Protein AF-A0A8J3ZZS7-F1 (afdb_monomer_lite)

Foldseek 3Di:
DDDDDDPDDPDPVVCVVCVPPPPLADQDPDDPVNVVVLVVQLQVQLVVQLVVCVVPPCSNVSSNVRSVVSNVVVSVVRVVVLQQDKDKDFDPDDLVVLVVLQVQCVVVVFDWDWDDDPTTMIIGGNNCLVVSCVSCVVVVHHRDDD

Radius of gyration: 22.96 Å; chains: 1; bounding box: 46×58×61 Å

Organism: NCBI:txid65505

Secondary structure (DSSP, 8-state):
-----------HHHHHHH-S--TT-SS----HHHHHHHHHHHHHHHHHHHHHHTTSS-HHHHHHHHHHHHHHHHHHHHHHHHHHSEEEEE-S--HHHHHHHHHHHHHTT--EEEE-SSS-EEEEEGGGHHHHHHHHHHTTPPPPP-

pLDDT: mean 80.24, std 15.26, range [39.16, 95.75]

Structure (mmCIF, N/CA/C/O backbone):
data_AF-A0A8J3ZZS7-F1
#
_entry.id   AF-A0A8J3ZZS7-F1
#
loop_
_atom_site.group_PDB
_atom_site.id
_atom_site.type_symbol
_atom_site.label_atom_id
_atom_site.label_alt_id
_atom_site.label_comp_id
_atom_site.label_asym_id
_atom_site.label_entity_id
_atom_site.label_seq_id
_atom_site.pdbx_PDB_ins_code
_atom_site.Cartn_x
_atom_site.Cartn_y
_atom_site.Cartn_z
_atom_site.occupancy
_atom_site.B_iso_or_equiv
_atom_site.auth_seq_id
_atom_site.auth_comp_id
_atom_site.auth_asym_id
_atom_site.auth_atom_id
_atom_site.pdbx_PDB_model_num
ATOM 1 N N . MET A 1 1 ? -8.304 44.783 17.727 1.00 39.16 1 MET A N 1
ATOM 2 C CA . MET A 1 1 ? -7.898 44.820 16.300 1.00 39.16 1 MET A CA 1
ATOM 3 C C . MET A 1 1 ? -8.225 43.483 15.628 1.00 39.16 1 MET A C 1
ATOM 5 O O . MET A 1 1 ? -7.617 42.479 15.972 1.00 39.16 1 MET A O 1
ATOM 9 N N . ARG A 1 2 ? -9.213 43.433 14.719 1.00 43.84 2 ARG A N 1
ATOM 10 C CA . ARG A 1 2 ? -9.601 42.211 13.981 1.00 43.84 2 ARG A CA 1
ATOM 11 C C . ARG A 1 2 ? -8.694 42.029 12.755 1.00 43.84 2 ARG A C 1
ATOM 13 O O . ARG A 1 2 ? -8.816 42.784 11.796 1.00 43.84 2 ARG A O 1
ATOM 20 N N . ARG A 1 3 ? -7.809 41.026 12.767 1.00 46.66 3 ARG A N 1
ATOM 21 C CA . ARG A 1 3 ? -7.044 40.610 11.579 1.00 46.66 3 ARG A CA 1
ATOM 22 C C . ARG A 1 3 ? -7.992 39.918 10.595 1.00 46.66 3 ARG A C 1
ATOM 24 O O . ARG A 1 3 ? -8.434 38.800 10.841 1.00 46.66 3 ARG A O 1
ATOM 31 N N . ARG A 1 4 ? -8.328 40.592 9.492 1.00 50.59 4 ARG A N 1
ATOM 32 C CA . ARG A 1 4 ? -8.978 39.969 8.330 1.00 50.59 4 ARG A CA 1
ATOM 33 C C . ARG A 1 4 ? -7.920 39.145 7.599 1.00 50.59 4 ARG A C 1
ATOM 35 O O . ARG A 1 4 ? -7.075 39.702 6.908 1.00 50.59 4 ARG A O 1
ATOM 42 N N . HIS A 1 5 ? -7.931 37.830 7.784 1.00 41.78 5 HIS A N 1
ATOM 43 C CA . HIS A 1 5 ? -7.175 36.940 6.912 1.00 41.78 5 HIS A CA 1
ATOM 44 C C . HIS A 1 5 ? -7.882 36.871 5.560 1.00 41.78 5 HIS A C 1
ATOM 46 O O . HIS A 1 5 ? -9.065 36.543 5.490 1.00 41.78 5 HIS A O 1
ATOM 52 N N . ALA A 1 6 ? -7.160 37.222 4.496 1.00 50.72 6 ALA A N 1
ATOM 53 C CA . ALA A 1 6 ? -7.596 36.974 3.134 1.00 50.72 6 ALA A CA 1
ATOM 54 C C . ALA A 1 6 ? -7.702 35.454 2.950 1.00 50.72 6 ALA A C 1
ATOM 56 O O . ALA A 1 6 ? -6.698 34.741 2.929 1.00 50.72 6 ALA A O 1
ATOM 57 N N . GLU A 1 7 ? -8.932 34.955 2.893 1.00 50.00 7 GLU A N 1
ATOM 58 C CA . GLU A 1 7 ? -9.226 33.556 2.625 1.00 50.00 7 GLU A CA 1
ATOM 59 C C . GLU A 1 7 ? -8.819 33.263 1.176 1.00 50.00 7 GLU A C 1
ATOM 61 O O . GLU A 1 7 ? -9.520 33.608 0.224 1.00 50.00 7 GLU A O 1
ATOM 66 N N . TYR A 1 8 ? -7.636 32.673 0.992 1.00 49.84 8 TYR A N 1
ATOM 67 C CA . TYR A 1 8 ? -7.166 32.252 -0.321 1.00 49.84 8 TYR A CA 1
ATOM 68 C C . TYR A 1 8 ? -8.081 31.137 -0.842 1.00 49.84 8 TYR A C 1
ATOM 70 O O . TYR A 1 8 ? -7.956 29.972 -0.457 1.00 49.84 8 TYR A O 1
ATOM 78 N N . ARG A 1 9 ? -9.021 31.493 -1.721 1.00 51.84 9 ARG A N 1
ATOM 79 C CA . ARG A 1 9 ? -9.851 30.540 -2.461 1.00 51.84 9 ARG A CA 1
ATOM 80 C C . ARG A 1 9 ? -9.175 30.230 -3.798 1.00 51.84 9 ARG A C 1
ATOM 82 O O . ARG A 1 9 ? -9.249 31.053 -4.709 1.00 51.84 9 ARG A O 1
ATOM 89 N N . PRO A 1 10 ? -8.516 29.068 -3.957 1.00 49.34 10 PRO A N 1
ATOM 90 C CA . PRO A 1 10 ? -7.932 28.708 -5.240 1.00 49.34 10 PRO A CA 1
ATOM 91 C C . PRO A 1 10 ? -9.033 28.552 -6.292 1.00 49.34 10 PRO A C 1
ATOM 93 O O . PRO A 1 10 ? -10.076 27.942 -6.039 1.00 49.34 10 PRO A O 1
ATOM 96 N N . ALA A 1 11 ? -8.778 29.098 -7.479 1.00 56.84 11 ALA A N 1
ATOM 97 C CA . ALA A 1 11 ? -9.748 29.163 -8.558 1.00 56.84 11 ALA A CA 1
ATOM 98 C C . ALA A 1 11 ? -10.234 27.763 -9.015 1.00 56.84 11 ALA A C 1
ATOM 100 O O . ALA A 1 11 ? -9.454 26.799 -9.025 1.00 56.84 11 ALA A O 1
ATOM 101 N N . PRO A 1 12 ? -11.505 27.625 -9.450 1.00 57.94 12 PRO A N 1
ATOM 102 C CA . PRO A 1 12 ? -12.123 26.331 -9.776 1.00 57.94 12 PRO A CA 1
ATOM 103 C C . PRO A 1 12 ? -11.398 25.540 -10.876 1.00 57.94 12 PRO A C 1
ATOM 105 O O . PRO A 1 12 ? -11.395 24.306 -10.870 1.00 57.94 12 PRO A O 1
ATOM 108 N N . TRP A 1 13 ? -10.750 26.238 -11.811 1.00 52.12 13 TRP A N 1
ATOM 109 C CA . TRP A 1 13 ? -10.049 25.631 -12.943 1.00 52.12 13 TRP A CA 1
ATOM 110 C C . TRP A 1 13 ? -8.766 24.889 -12.529 1.00 52.12 13 TRP A C 1
ATOM 112 O O . TRP A 1 13 ? -8.434 23.863 -13.130 1.00 52.12 13 TRP A O 1
ATOM 122 N N . TYR A 1 14 ? -8.105 25.303 -11.441 1.00 51.69 14 TYR A N 1
ATOM 123 C CA . TYR A 1 14 ? -6.926 24.611 -10.903 1.00 51.69 14 TYR A CA 1
ATOM 124 C C . TYR A 1 14 ? -7.288 23.223 -10.344 1.00 51.69 14 TYR A C 1
ATOM 126 O O . TYR A 1 14 ? -6.570 22.241 -10.553 1.00 51.69 14 TYR A O 1
ATOM 134 N N . ARG A 1 15 ? -8.468 23.097 -9.713 1.00 50.56 15 ARG A N 1
ATOM 135 C CA . ARG A 1 15 ? -8.991 21.807 -9.229 1.00 50.56 15 ARG A CA 1
ATOM 136 C C . ARG A 1 15 ? -9.326 20.838 -10.359 1.00 50.56 15 ARG A C 1
ATOM 138 O O . ARG A 1 15 ? -9.181 19.640 -10.157 1.00 50.56 15 ARG A O 1
ATOM 145 N N . ARG A 1 16 ? -9.759 21.303 -11.535 1.00 52.03 16 ARG A N 1
ATOM 146 C CA . ARG A 1 16 ? -10.109 20.405 -12.653 1.00 52.03 16 ARG A CA 1
ATOM 147 C C . ARG A 1 16 ? -8.883 19.877 -13.402 1.00 52.03 16 ARG A C 1
ATOM 149 O O . ARG A 1 16 ? -8.864 18.692 -13.724 1.00 52.03 16 ARG A O 1
ATOM 156 N N . ARG A 1 17 ? -7.850 20.703 -13.618 1.00 47.94 17 ARG A N 1
ATOM 157 C CA . ARG A 1 17 ? -6.644 20.302 -14.374 1.00 47.94 17 ARG A CA 1
ATOM 158 C C . ARG A 1 17 ? -5.706 19.379 -13.582 1.00 47.94 17 ARG A C 1
ATOM 160 O O . ARG A 1 17 ? -5.115 18.483 -14.168 1.00 47.94 17 ARG A O 1
ATOM 167 N N . PHE A 1 18 ? -5.638 19.532 -12.255 1.00 46.50 18 PHE A N 1
ATOM 168 C CA . PHE A 1 18 ? -4.798 18.704 -11.368 1.00 46.50 18 PHE A CA 1
ATOM 169 C C . PHE A 1 18 ? -5.586 17.730 -10.465 1.00 46.50 18 PHE A C 1
ATOM 171 O O . PHE A 1 18 ? -4.994 16.935 -9.732 1.00 46.50 18 PHE A O 1
ATOM 178 N N . GLY A 1 19 ? -6.924 17.785 -10.473 1.00 43.59 19 GLY A N 1
ATOM 179 C CA . GLY A 1 19 ? -7.783 17.003 -9.569 1.00 43.59 19 GLY A CA 1
ATOM 180 C C . GLY A 1 19 ? -8.099 15.589 -10.033 1.00 43.59 19 GLY A C 1
ATOM 181 O O . GLY A 1 19 ? -8.498 14.764 -9.211 1.00 43.59 19 GLY A O 1
ATOM 182 N N . ARG A 1 20 ? -7.835 15.250 -11.301 1.00 44.62 20 ARG A N 1
ATOM 183 C CA . ARG A 1 20 ? -7.708 13.848 -11.721 1.00 44.62 20 ARG A CA 1
ATOM 184 C C . ARG A 1 20 ? -6.342 13.329 -11.276 1.00 44.62 20 ARG A C 1
ATOM 186 O O . ARG A 1 20 ? -5.496 12.979 -12.087 1.00 44.62 20 ARG A O 1
ATOM 193 N N . ARG A 1 21 ? -6.109 13.313 -9.958 1.00 50.03 21 ARG A N 1
ATOM 194 C CA . ARG A 1 21 ? -4.972 12.597 -9.379 1.00 50.03 21 ARG A CA 1
ATOM 195 C C . ARG A 1 21 ? -5.130 11.147 -9.804 1.00 50.03 21 ARG A C 1
ATOM 197 O O . ARG A 1 21 ? -6.018 10.463 -9.299 1.00 50.03 21 ARG A O 1
ATOM 204 N N . LEU A 1 22 ? -4.283 10.696 -10.724 1.00 50.00 22 LEU A N 1
ATOM 205 C CA . LEU A 1 22 ? -4.033 9.282 -10.947 1.00 50.00 22 LEU A CA 1
ATOM 206 C C . LEU A 1 22 ? -3.663 8.705 -9.574 1.00 50.00 22 LEU A C 1
ATOM 208 O O . LEU A 1 22 ? -2.551 8.895 -9.086 1.00 50.00 22 LEU A O 1
ATOM 212 N N . ARG A 1 23 ? -4.635 8.094 -8.883 1.00 60.81 23 ARG A N 1
ATOM 213 C CA . ARG A 1 23 ? -4.469 7.486 -7.551 1.00 60.81 23 ARG A CA 1
ATOM 214 C C . ARG A 1 23 ? -3.708 6.164 -7.690 1.00 60.81 23 ARG A C 1
ATOM 216 O O . ARG A 1 23 ? -4.181 5.111 -7.272 1.00 60.81 23 ARG A O 1
ATOM 223 N N . LEU A 1 24 ? -2.552 6.212 -8.343 1.00 61.06 24 LEU A N 1
ATOM 224 C CA . LEU A 1 24 ? -1.668 5.067 -8.515 1.00 61.06 24 LEU A CA 1
ATOM 225 C C . LEU A 1 24 ? -1.018 4.712 -7.173 1.00 61.06 24 LEU A C 1
ATOM 227 O O . LEU A 1 24 ? -0.962 3.536 -6.809 1.00 61.06 24 LEU A O 1
ATOM 231 N N . LEU A 1 25 ? -0.644 5.743 -6.409 1.00 60.72 25 LEU A N 1
ATOM 232 C CA . LEU A 1 25 ? -0.040 5.644 -5.085 1.00 60.72 25 LEU A CA 1
ATOM 233 C C . LEU A 1 25 ? -1.098 5.881 -4.000 1.00 60.72 25 LEU A C 1
ATOM 235 O O . LEU A 1 25 ? -1.880 6.835 -4.065 1.00 60.72 25 LEU A O 1
ATOM 239 N N . ARG A 1 26 ? -1.152 4.976 -3.018 1.00 68.06 26 ARG A N 1
ATOM 240 C CA . ARG A 1 26 ? -2.065 5.049 -1.866 1.00 68.06 26 ARG A CA 1
ATOM 241 C C . ARG A 1 26 ? -1.405 5.677 -0.645 1.00 68.06 26 ARG A C 1
ATOM 243 O O . ARG A 1 26 ? -2.114 6.297 0.144 1.00 68.06 26 ARG A O 1
ATOM 250 N N . GLY A 1 27 ? -0.096 5.486 -0.471 1.00 59.09 27 GLY A N 1
ATOM 251 C CA . GLY A 1 27 ? 0.657 6.028 0.661 1.00 59.09 27 GLY A CA 1
ATOM 252 C C . GLY A 1 27 ? 1.231 7.413 0.373 1.00 59.09 27 GLY A C 1
ATOM 253 O O . GLY A 1 27 ? 1.066 8.334 1.170 1.00 59.09 27 GLY A O 1
ATOM 254 N N . ALA A 1 28 ? 1.873 7.577 -0.781 1.00 60.44 28 ALA A N 1
ATOM 255 C CA . ALA A 1 28 ? 2.548 8.817 -1.143 1.00 60.44 28 ALA A CA 1
ATOM 256 C C . ALA A 1 28 ? 1.607 9.851 -1.791 1.00 60.44 28 ALA A C 1
ATOM 258 O O . ALA A 1 28 ? 1.008 9.620 -2.843 1.00 60.44 28 ALA A O 1
ATOM 259 N N . ARG A 1 29 ? 1.534 11.053 -1.203 1.00 66.44 29 ARG A N 1
ATOM 260 C CA . ARG A 1 29 ? 1.065 12.255 -1.909 1.00 66.44 29 ARG A CA 1
ATOM 261 C C . ARG A 1 29 ? 2.271 12.884 -2.600 1.00 66.44 29 ARG A C 1
ATOM 263 O O . ARG A 1 29 ? 2.977 13.671 -1.981 1.00 66.44 29 ARG A O 1
ATOM 270 N N . LEU A 1 30 ? 2.520 12.526 -3.858 1.00 62.50 30 LEU A N 1
ATOM 271 C CA . LEU A 1 30 ? 3.606 13.145 -4.618 1.00 62.50 30 LEU A CA 1
ATOM 272 C C . LEU A 1 30 ? 3.297 14.631 -4.849 1.00 62.50 30 LEU A C 1
ATOM 274 O O . LEU A 1 30 ? 2.282 14.983 -5.456 1.00 62.50 30 LEU A O 1
ATOM 278 N N . ASN A 1 31 ? 4.166 15.493 -4.323 1.00 72.88 31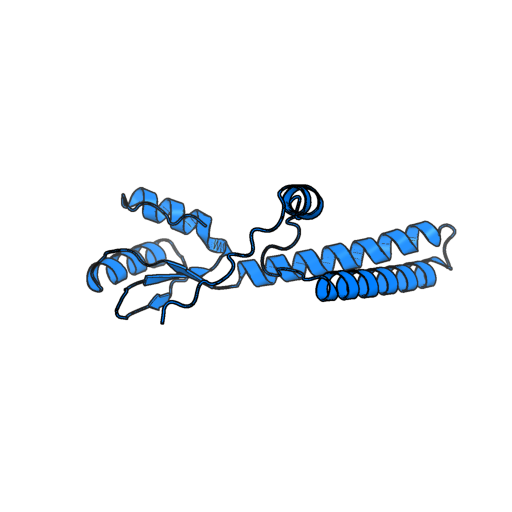 ASN A N 1
ATOM 279 C CA . ASN A 1 31 ? 4.264 16.897 -4.715 1.00 72.88 31 ASN A CA 1
ATOM 280 C C . ASN A 1 31 ? 5.035 17.005 -6.050 1.00 72.88 31 ASN A C 1
ATOM 282 O O . ASN A 1 31 ? 5.451 15.990 -6.610 1.00 72.88 31 ASN A O 1
ATOM 286 N N . GLY A 1 32 ? 5.218 18.220 -6.579 1.00 72.88 32 GLY A N 1
ATOM 287 C CA . GLY A 1 32 ? 5.939 18.425 -7.847 1.00 72.88 32 GLY A CA 1
ATOM 288 C C . GLY A 1 32 ? 7.341 17.800 -7.852 1.00 72.88 32 GLY A C 1
ATOM 289 O O . GLY A 1 32 ? 7.711 17.138 -8.815 1.00 72.88 32 GLY A O 1
ATOM 290 N N . VAL A 1 33 ? 8.065 17.905 -6.733 1.00 77.75 33 VAL A N 1
ATOM 291 C CA . VAL A 1 33 ? 9.389 17.284 -6.545 1.00 77.75 33 VAL A CA 1
ATOM 292 C C . VAL A 1 33 ? 9.306 15.756 -6.602 1.00 77.75 33 VAL A C 1
ATOM 294 O O . VAL A 1 33 ? 10.114 15.118 -7.268 1.00 77.75 33 VAL A O 1
ATOM 297 N N . GLY A 1 34 ? 8.300 15.154 -5.964 1.00 77.56 34 GLY A N 1
ATOM 298 C CA . GLY A 1 34 ? 8.084 13.709 -5.994 1.00 77.56 34 GLY A CA 1
ATOM 299 C C . GLY A 1 34 ? 7.772 13.174 -7.394 1.00 77.56 34 GLY A C 1
ATOM 300 O O . GLY A 1 34 ? 8.238 12.096 -7.751 1.00 77.56 34 GLY A O 1
ATOM 301 N N . TRP A 1 35 ? 7.029 13.933 -8.205 1.00 80.31 35 TRP A N 1
ATOM 302 C CA . TRP A 1 35 ? 6.793 13.582 -9.608 1.00 80.31 35 TRP A CA 1
ATOM 303 C C . TRP A 1 35 ? 8.048 13.725 -10.469 1.00 80.31 35 TRP A C 1
ATOM 305 O O . TRP A 1 35 ? 8.292 12.863 -11.309 1.00 80.31 35 TRP A O 1
ATOM 315 N N . ALA A 1 36 ? 8.864 14.755 -10.232 1.00 82.44 36 ALA A N 1
ATOM 316 C CA . ALA A 1 36 ? 10.143 14.920 -10.919 1.00 82.44 36 ALA A CA 1
ATOM 317 C C . ALA A 1 36 ? 11.111 13.771 -10.589 1.00 82.44 36 ALA A C 1
ATOM 319 O O . ALA A 1 36 ? 11.670 13.160 -11.496 1.00 82.44 36 ALA A O 1
ATOM 320 N N . ALA A 1 37 ? 11.236 13.412 -9.307 1.00 84.00 37 ALA A N 1
ATOM 321 C CA . ALA A 1 37 ? 12.045 12.276 -8.873 1.00 84.00 37 ALA A CA 1
ATOM 322 C C . ALA A 1 37 ? 11.537 10.956 -9.476 1.00 84.00 37 ALA A C 1
ATOM 324 O O . ALA A 1 37 ? 12.323 10.179 -10.008 1.00 84.00 37 ALA A O 1
ATOM 325 N N . PHE A 1 38 ? 10.222 10.719 -9.463 1.00 86.19 38 PHE A N 1
ATOM 326 C CA . PHE A 1 38 ? 9.629 9.541 -10.099 1.00 86.19 38 PHE A CA 1
ATOM 327 C C . PHE A 1 38 ? 9.950 9.469 -11.599 1.00 86.19 38 PHE A C 1
ATOM 329 O O . PHE A 1 38 ? 10.355 8.415 -12.086 1.00 86.19 38 PHE A O 1
ATOM 336 N N . GLY A 1 39 ? 9.820 10.593 -12.312 1.00 88.00 39 GLY A N 1
ATOM 337 C CA . GLY A 1 39 ? 10.188 10.698 -13.722 1.00 88.00 39 GLY A CA 1
ATOM 338 C C . GLY A 1 39 ? 11.663 10.378 -13.961 1.00 88.00 39 GLY A C 1
ATOM 339 O O . GLY A 1 39 ? 11.967 9.557 -14.821 1.00 88.00 39 GLY A O 1
ATOM 340 N N . ALA A 1 40 ? 12.568 10.942 -13.157 1.00 89.81 40 ALA A N 1
ATOM 341 C CA . ALA A 1 40 ? 14.005 10.690 -13.263 1.00 89.81 40 ALA A CA 1
ATOM 342 C C . ALA A 1 40 ? 14.359 9.204 -13.077 1.00 89.81 40 ALA A C 1
ATOM 344 O O . ALA A 1 40 ? 15.128 8.653 -13.861 1.00 89.81 40 ALA A O 1
ATOM 345 N N . VAL A 1 41 ? 13.756 8.523 -12.095 1.00 89.75 41 VAL A N 1
ATOM 346 C CA . VAL A 1 41 ? 13.996 7.084 -11.878 1.00 89.75 41 VAL A CA 1
ATOM 347 C C . VAL A 1 41 ? 13.421 6.251 -13.031 1.00 89.75 41 VAL A C 1
ATOM 349 O O . VAL A 1 41 ? 14.060 5.297 -13.468 1.00 89.75 41 VAL A O 1
ATOM 352 N N . CYS A 1 42 ? 12.257 6.618 -13.580 1.00 91.31 42 CYS A N 1
ATOM 353 C CA . CYS A 1 42 ? 11.706 5.944 -14.762 1.00 91.31 42 CYS A CA 1
ATOM 354 C C . CYS A 1 42 ? 12.600 6.130 -15.997 1.00 91.31 42 CYS A C 1
ATOM 356 O O . CYS A 1 42 ? 12.811 5.171 -16.734 1.00 91.31 42 CYS A O 1
ATOM 358 N N . LEU A 1 43 ? 13.158 7.329 -16.202 1.00 92.38 43 LEU A N 1
ATOM 359 C CA . LEU A 1 43 ? 14.118 7.596 -17.276 1.00 92.38 43 LEU A CA 1
ATOM 360 C C . LEU A 1 43 ? 15.398 6.776 -17.100 1.00 92.38 43 LEU A C 1
ATOM 362 O O . LEU A 1 43 ? 15.863 6.185 -18.068 1.00 92.38 43 LEU A O 1
ATOM 366 N N . ALA 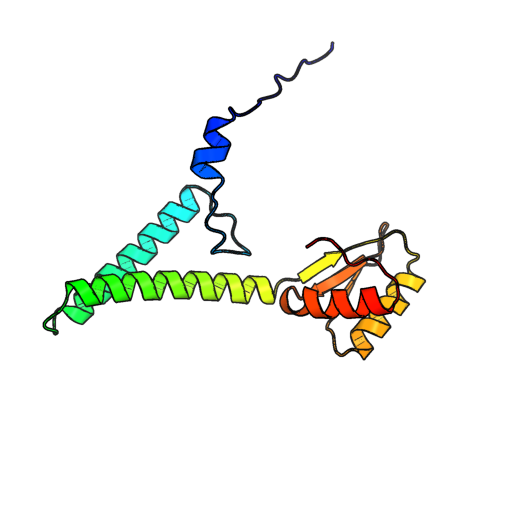A 1 44 ? 15.922 6.667 -15.877 1.00 91.88 44 ALA A N 1
ATOM 367 C CA . ALA A 1 44 ? 17.061 5.797 -15.585 1.00 91.88 44 ALA A CA 1
ATOM 368 C C . ALA A 1 44 ? 16.739 4.321 -15.885 1.00 91.88 44 ALA A C 1
ATOM 370 O O . ALA A 1 44 ? 17.530 3.635 -16.526 1.00 91.88 44 ALA A O 1
ATOM 371 N N . GLY A 1 45 ? 15.548 3.849 -15.501 1.00 89.31 45 GLY A N 1
ATOM 372 C CA . GLY A 1 45 ? 15.055 2.517 -15.862 1.00 89.31 45 GLY A CA 1
ATOM 373 C C . GLY A 1 45 ? 14.964 2.305 -17.371 1.00 89.31 45 GLY A C 1
ATOM 374 O O . GLY A 1 45 ? 15.343 1.249 -17.870 1.00 89.31 45 GLY A O 1
ATOM 375 N N . GLY A 1 46 ? 14.510 3.321 -18.107 1.00 89.38 46 GLY A N 1
ATOM 376 C CA . GLY A 1 46 ? 14.466 3.287 -19.563 1.00 89.38 46 GLY A CA 1
ATOM 377 C C . GLY A 1 46 ? 15.847 3.294 -20.210 1.00 89.38 46 GLY A C 1
ATOM 378 O O . GLY A 1 46 ? 16.074 2.533 -21.142 1.00 89.38 46 GLY A O 1
ATOM 379 N N . ALA A 1 47 ? 16.795 4.072 -19.689 1.00 89.81 47 ALA A N 1
ATOM 380 C CA . ALA A 1 47 ? 18.179 4.071 -20.158 1.00 89.81 47 ALA A CA 1
ATOM 381 C C . ALA A 1 47 ? 18.853 2.709 -19.932 1.00 89.81 47 ALA A C 1
ATOM 383 O O . ALA A 1 47 ? 19.509 2.191 -20.832 1.00 89.81 47 ALA A O 1
ATOM 384 N N . LEU A 1 48 ? 18.631 2.088 -18.768 1.00 89.12 48 LEU A N 1
ATOM 385 C CA . LEU A 1 48 ? 19.102 0.729 -18.484 1.00 89.12 48 LEU A CA 1
ATOM 386 C C . LEU A 1 48 ? 18.437 -0.305 -19.398 1.00 89.12 48 LEU A C 1
ATOM 388 O O . LEU A 1 48 ? 19.121 -1.173 -19.933 1.00 89.12 48 LEU A O 1
ATOM 392 N N . GLY A 1 49 ? 17.124 -0.192 -19.616 1.00 87.25 49 GLY A N 1
ATOM 393 C CA . GLY A 1 49 ? 16.392 -1.041 -20.554 1.00 87.25 49 GLY A CA 1
ATOM 394 C C . GLY A 1 49 ? 16.915 -0.907 -21.985 1.00 87.25 49 GLY A C 1
ATOM 395 O O . GLY A 1 49 ? 17.122 -1.911 -22.656 1.00 87.25 49 GLY A O 1
ATOM 396 N N . TYR A 1 50 ? 17.209 0.316 -22.428 1.00 88.62 50 TYR A N 1
ATOM 397 C CA . TYR A 1 50 ? 17.816 0.590 -23.729 1.00 88.62 50 TYR A CA 1
ATOM 398 C C . TYR A 1 50 ? 19.217 -0.017 -23.839 1.00 88.62 50 TYR A C 1
ATOM 400 O O . TYR A 1 50 ? 19.512 -0.701 -24.813 1.00 88.62 50 TYR A O 1
ATOM 408 N N . ALA A 1 51 ? 20.070 0.189 -22.830 1.00 87.44 51 ALA A N 1
ATOM 409 C CA . ALA A 1 51 ? 21.423 -0.358 -22.802 1.00 87.44 51 ALA A CA 1
ATOM 410 C C . ALA A 1 51 ? 21.407 -1.894 -22.829 1.00 87.44 51 ALA A C 1
ATOM 412 O O . ALA A 1 51 ? 22.122 -2.498 -23.623 1.00 87.44 51 ALA A O 1
ATOM 413 N N . ALA A 1 52 ? 20.534 -2.531 -22.045 1.00 84.62 52 ALA A N 1
ATOM 414 C CA . ALA A 1 52 ? 20.352 -3.981 -22.058 1.00 84.62 52 ALA A CA 1
ATOM 415 C C . ALA A 1 52 ? 19.761 -4.487 -23.386 1.00 84.62 52 ALA A C 1
ATOM 417 O O . ALA A 1 52 ? 20.129 -5.555 -23.863 1.00 84.62 52 ALA A O 1
ATOM 418 N N . GLY A 1 53 ? 18.865 -3.715 -24.001 1.00 83.12 53 GLY A N 1
ATOM 419 C CA . GLY A 1 53 ? 18.248 -4.025 -25.288 1.00 83.12 53 GLY A CA 1
ATOM 420 C C . GLY A 1 53 ? 19.109 -3.694 -26.502 1.00 83.12 53 GLY A C 1
ATOM 421 O O . GLY A 1 53 ? 18.735 -4.079 -27.604 1.00 83.12 53 GLY A O 1
ATOM 422 N N . SER A 1 54 ? 20.245 -3.015 -26.332 1.00 82.44 54 SER A N 1
ATOM 423 C CA . SER A 1 54 ? 21.151 -2.645 -27.431 1.00 82.44 54 SER A CA 1
ATOM 424 C C . SER A 1 54 ? 21.777 -3.857 -28.128 1.00 82.44 54 SER A C 1
ATOM 426 O O . SER A 1 54 ? 22.162 -3.773 -29.288 1.00 82.44 54 SER A O 1
ATOM 428 N N . VAL A 1 55 ? 21.796 -5.004 -27.447 1.00 83.06 55 VAL A N 1
ATOM 429 C CA . VAL A 1 55 ? 22.190 -6.311 -27.996 1.00 83.06 55 VAL A CA 1
ATOM 430 C C . VAL A 1 55 ? 21.030 -7.061 -28.669 1.00 83.06 55 VAL A C 1
ATOM 432 O O . VAL A 1 55 ? 21.202 -8.178 -29.145 1.00 83.06 55 VAL A O 1
ATOM 435 N N . THR A 1 56 ? 19.834 -6.467 -28.704 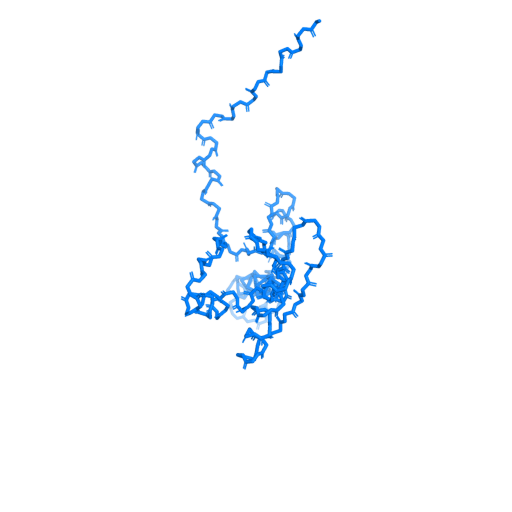1.00 79.12 56 THR A N 1
ATOM 436 C CA . THR A 1 56 ? 18.623 -7.025 -29.324 1.00 79.12 56 THR A CA 1
ATOM 437 C C . THR A 1 56 ? 18.165 -6.150 -30.492 1.00 79.12 56 THR A C 1
ATOM 439 O O . THR A 1 56 ? 18.494 -4.969 -30.563 1.00 79.12 56 THR A O 1
ATOM 442 N N . ALA A 1 57 ? 17.332 -6.688 -31.387 1.00 82.19 57 ALA A N 1
ATOM 443 C CA . ALA A 1 57 ? 16.800 -5.936 -32.529 1.00 82.19 57 ALA A CA 1
ATOM 444 C C . ALA A 1 57 ? 15.807 -4.808 -32.153 1.00 82.19 57 ALA A C 1
ATOM 446 O O . ALA A 1 57 ? 15.373 -4.062 -33.028 1.00 82.19 57 ALA A O 1
ATOM 447 N N . TYR A 1 58 ? 15.435 -4.662 -30.871 1.00 85.88 58 TYR A N 1
ATOM 448 C CA . TYR A 1 58 ? 14.373 -3.747 -30.426 1.00 85.88 58 TYR A CA 1
ATOM 449 C C . TYR A 1 58 ? 14.770 -2.891 -29.207 1.00 85.88 58 TYR A C 1
ATOM 451 O O . TYR A 1 58 ? 14.089 -2.917 -28.175 1.00 85.88 58 TYR A O 1
ATOM 459 N N . PRO A 1 59 ? 15.830 -2.069 -29.305 1.00 84.00 59 PRO A N 1
ATOM 460 C CA . PRO A 1 59 ? 16.331 -1.286 -28.173 1.00 84.00 59 PRO A CA 1
ATOM 461 C C . PRO A 1 59 ? 15.301 -0.271 -27.645 1.00 84.00 59 PRO A C 1
ATOM 463 O O . PRO A 1 59 ? 15.194 -0.050 -26.439 1.00 84.00 59 PRO A O 1
ATOM 466 N N . ALA A 1 60 ? 14.462 0.290 -28.524 1.00 87.94 60 ALA A N 1
ATOM 467 C CA . ALA A 1 60 ? 13.385 1.199 -28.130 1.00 87.94 60 ALA A CA 1
ATOM 468 C C . ALA A 1 60 ? 12.297 0.503 -27.289 1.00 87.94 60 ALA A C 1
ATOM 470 O O . ALA A 1 60 ? 11.825 1.061 -26.298 1.00 87.94 60 ALA A O 1
ATOM 471 N N . ALA A 1 61 ? 11.925 -0.733 -27.640 1.00 89.75 61 ALA A N 1
ATOM 472 C CA . ALA A 1 61 ? 10.948 -1.504 -26.871 1.00 89.75 61 ALA A CA 1
ATOM 473 C C . ALA A 1 61 ? 11.501 -1.867 -25.485 1.00 89.75 61 ALA A C 1
ATOM 475 O O . ALA A 1 61 ? 10.793 -1.751 -24.482 1.00 89.75 61 ALA A O 1
ATOM 476 N N . ALA A 1 62 ? 12.785 -2.228 -25.416 1.00 88.81 62 ALA A N 1
ATOM 477 C CA . ALA A 1 62 ? 13.468 -2.523 -24.163 1.00 88.81 62 ALA A CA 1
ATOM 478 C C . ALA A 1 62 ? 13.556 -1.292 -23.240 1.00 88.81 62 ALA A C 1
ATOM 480 O O . ALA A 1 62 ? 13.354 -1.412 -22.030 1.00 88.81 62 ALA A O 1
ATOM 481 N N . ALA A 1 63 ? 13.755 -0.094 -23.799 1.00 89.19 63 ALA A N 1
ATOM 482 C CA . ALA A 1 63 ? 13.715 1.157 -23.042 1.00 89.19 63 ALA A CA 1
ATOM 483 C C . ALA A 1 63 ? 12.339 1.411 -22.405 1.00 89.19 63 ALA A C 1
ATOM 485 O O . ALA A 1 63 ? 12.233 1.698 -21.211 1.00 89.19 63 ALA A O 1
ATOM 486 N N . VAL A 1 64 ? 11.262 1.256 -23.180 1.00 91.69 64 VAL A N 1
ATOM 487 C CA . VAL A 1 64 ? 9.892 1.415 -22.664 1.00 91.69 64 VAL A CA 1
ATOM 488 C C . VAL A 1 64 ? 9.600 0.377 -21.580 1.00 91.69 64 VAL A C 1
ATOM 490 O O . VAL A 1 64 ? 9.066 0.723 -20.524 1.00 91.69 64 VAL A O 1
ATOM 493 N N . ALA A 1 65 ? 9.999 -0.879 -21.796 1.00 90.31 65 ALA A N 1
ATOM 494 C CA . ALA A 1 65 ? 9.835 -1.944 -20.814 1.00 90.31 65 ALA A CA 1
ATOM 495 C C . ALA A 1 65 ? 10.582 -1.642 -19.504 1.00 90.31 65 ALA A C 1
ATOM 497 O O . ALA A 1 65 ? 10.002 -1.793 -18.428 1.00 90.31 65 ALA A O 1
ATOM 498 N N . GLY A 1 66 ? 11.822 -1.147 -19.577 1.00 89.00 66 GLY A N 1
ATOM 499 C CA . GLY A 1 66 ? 12.610 -0.751 -18.408 1.00 89.00 66 GLY A CA 1
ATOM 500 C C . GLY A 1 66 ? 11.961 0.384 -17.608 1.00 89.00 66 GLY A C 1
ATOM 501 O O . GLY A 1 66 ? 11.827 0.291 -16.385 1.00 89.00 66 GLY A O 1
ATOM 502 N N . ALA A 1 67 ? 11.470 1.421 -18.292 1.00 88.81 67 ALA A N 1
ATOM 503 C CA . ALA A 1 67 ? 10.754 2.523 -17.648 1.00 88.81 67 ALA A CA 1
ATOM 504 C C . ALA A 1 67 ? 9.455 2.051 -16.966 1.00 88.81 67 ALA A C 1
ATOM 506 O O . ALA A 1 67 ? 9.174 2.421 -15.821 1.00 88.81 67 ALA A O 1
ATOM 507 N N . LEU A 1 68 ? 8.677 1.191 -17.634 1.00 91.69 68 LEU A N 1
ATOM 508 C CA . LEU A 1 68 ? 7.448 0.620 -17.075 1.00 91.69 68 LEU A CA 1
ATOM 509 C C . LEU A 1 68 ? 7.725 -0.307 -15.888 1.00 91.69 68 LEU A C 1
ATOM 511 O O . LEU A 1 68 ? 7.007 -0.239 -14.889 1.00 91.69 68 LEU A O 1
ATOM 515 N N . ALA A 1 69 ? 8.765 -1.139 -15.957 1.00 92.06 69 ALA A N 1
ATOM 516 C CA . ALA A 1 69 ? 9.150 -2.033 -14.869 1.00 92.06 69 ALA A CA 1
ATOM 517 C C . ALA A 1 69 ? 9.466 -1.245 -13.590 1.00 92.06 69 ALA A C 1
ATOM 519 O O . ALA A 1 69 ? 8.958 -1.574 -12.515 1.00 92.06 69 ALA A O 1
ATOM 520 N N . VAL A 1 70 ? 10.221 -0.150 -13.712 1.00 92.50 70 VAL A N 1
ATOM 521 C CA . VAL A 1 70 ? 10.502 0.764 -12.598 1.00 92.50 70 VAL A CA 1
ATOM 522 C C . VAL A 1 70 ? 9.223 1.407 -12.063 1.00 92.50 70 VAL A C 1
ATOM 524 O O . VAL A 1 70 ? 8.987 1.393 -10.852 1.00 92.50 70 VAL A O 1
ATOM 527 N N . ALA A 1 71 ? 8.369 1.937 -12.942 1.00 89.81 71 ALA A N 1
ATOM 528 C CA . ALA A 1 71 ? 7.108 2.551 -12.535 1.00 89.81 71 ALA A CA 1
ATOM 529 C C . ALA A 1 71 ? 6.232 1.572 -11.731 1.00 89.81 71 ALA A C 1
ATOM 531 O O . ALA A 1 71 ? 5.719 1.910 -10.658 1.00 89.81 71 ALA A O 1
ATOM 532 N N . LEU A 1 72 ? 6.106 0.334 -12.215 1.00 91.00 72 LEU A N 1
ATOM 533 C CA . LEU A 1 72 ? 5.368 -0.732 -11.544 1.00 91.00 72 LEU A CA 1
ATOM 534 C C . LEU A 1 72 ? 6.007 -1.119 -10.209 1.00 91.00 72 LEU A C 1
ATOM 536 O O . LEU A 1 72 ? 5.282 -1.284 -9.226 1.00 91.00 72 LEU A O 1
ATOM 540 N N . ALA A 1 73 ? 7.337 -1.212 -10.142 1.00 90.69 73 ALA A N 1
ATOM 541 C CA . ALA A 1 73 ? 8.056 -1.517 -8.911 1.00 90.69 73 ALA A CA 1
ATOM 542 C C . ALA A 1 73 ? 7.787 -0.463 -7.827 1.00 90.69 73 ALA A C 1
ATOM 544 O O . ALA A 1 73 ? 7.438 -0.816 -6.699 1.00 90.69 73 ALA A O 1
ATOM 545 N N . VAL A 1 74 ? 7.846 0.828 -8.170 1.00 88.69 74 VAL A N 1
ATOM 546 C CA . VAL A 1 74 ? 7.538 1.921 -7.233 1.00 88.69 74 VAL A CA 1
ATOM 547 C C . VAL A 1 74 ? 6.099 1.820 -6.724 1.00 88.69 74 VAL A C 1
ATOM 549 O O . VAL A 1 74 ? 5.860 1.890 -5.516 1.00 88.69 74 VAL A O 1
ATOM 552 N N . VAL A 1 75 ? 5.132 1.599 -7.620 1.00 87.19 75 VAL A N 1
ATOM 553 C CA . VAL A 1 75 ? 3.720 1.435 -7.238 1.00 87.19 75 VAL A CA 1
ATOM 554 C C . VAL A 1 75 ? 3.527 0.208 -6.345 1.00 87.19 75 VAL A C 1
ATOM 556 O O . VAL A 1 75 ? 2.790 0.269 -5.356 1.00 87.19 75 VAL A O 1
ATOM 559 N N . ALA A 1 76 ? 4.188 -0.907 -6.654 1.00 86.56 76 ALA A N 1
ATOM 560 C CA . ALA A 1 76 ? 4.123 -2.126 -5.858 1.00 86.56 76 ALA A CA 1
ATOM 561 C C . ALA A 1 76 ? 4.703 -1.912 -4.453 1.00 86.56 76 ALA A C 1
ATOM 563 O O . ALA A 1 76 ? 4.085 -2.325 -3.466 1.00 86.56 76 ALA A O 1
ATOM 564 N N . VAL A 1 77 ? 5.839 -1.218 -4.342 1.00 88.88 77 VAL A N 1
ATOM 565 C CA . VAL A 1 77 ? 6.469 -0.870 -3.063 1.00 88.88 77 VAL A CA 1
ATOM 566 C C . VAL A 1 77 ? 5.575 0.059 -2.244 1.00 88.88 77 VAL A C 1
ATOM 568 O O . VAL A 1 77 ? 5.331 -0.234 -1.071 1.00 88.88 77 VAL A O 1
ATOM 571 N N . ASP A 1 78 ? 5.015 1.119 -2.840 1.00 87.94 78 ASP A N 1
ATOM 572 C CA . ASP A 1 78 ? 4.074 2.015 -2.151 1.00 87.94 78 ASP A CA 1
ATOM 573 C C . ASP A 1 78 ? 2.853 1.247 -1.642 1.00 87.94 78 ASP A C 1
ATOM 575 O O . ASP A 1 78 ? 2.497 1.348 -0.468 1.00 87.94 78 ASP A O 1
ATOM 579 N N . ARG A 1 79 ? 2.249 0.397 -2.480 1.00 83.56 79 ARG A N 1
ATOM 580 C CA . ARG A 1 79 ? 1.098 -0.419 -2.073 1.00 83.56 79 ARG A CA 1
ATOM 581 C C . ARG A 1 79 ? 1.456 -1.410 -0.975 1.00 83.56 79 ARG A C 1
ATOM 583 O O . ARG A 1 79 ? 0.666 -1.588 -0.046 1.00 83.56 79 ARG A O 1
ATOM 590 N N . ARG A 1 80 ? 2.622 -2.054 -1.049 1.00 87.94 80 ARG A N 1
ATOM 591 C CA . ARG A 1 80 ? 3.107 -2.982 -0.017 1.00 87.94 80 ARG A CA 1
ATOM 592 C C . ARG A 1 80 ? 3.320 -2.252 1.303 1.00 87.94 80 ARG A C 1
ATOM 594 O O . ARG A 1 80 ? 2.867 -2.740 2.338 1.00 87.94 80 ARG A O 1
ATOM 601 N N . ARG A 1 81 ? 3.954 -1.079 1.262 1.00 87.12 81 ARG A N 1
ATOM 602 C CA . ARG A 1 81 ? 4.173 -0.228 2.434 1.00 87.12 81 ARG A CA 1
ATOM 603 C C . ARG A 1 81 ? 2.842 0.215 3.025 1.00 87.12 81 ARG A C 1
ATOM 605 O O . ARG A 1 81 ? 2.598 -0.041 4.197 1.00 87.12 81 ARG A O 1
ATOM 612 N N . TRP A 1 82 ? 1.946 0.752 2.198 1.00 87.62 82 TRP A N 1
ATOM 613 C CA . TRP A 1 82 ? 0.616 1.183 2.615 1.00 87.62 82 TRP A CA 1
ATOM 614 C C . TRP A 1 82 ? -0.173 0.050 3.273 1.00 87.62 82 TRP A C 1
ATOM 616 O O . TRP A 1 82 ? -0.735 0.266 4.338 1.00 87.62 82 TRP A O 1
ATOM 626 N N . ARG A 1 83 ? -0.178 -1.164 2.697 1.00 87.88 83 ARG A N 1
ATOM 627 C CA . ARG A 1 83 ? -0.860 -2.345 3.268 1.00 87.88 83 ARG A CA 1
ATOM 628 C C . ARG A 1 83 ? -0.335 -2.728 4.653 1.00 87.88 83 ARG A C 1
ATOM 630 O O . ARG A 1 83 ? -1.110 -3.241 5.459 1.00 87.88 83 ARG A O 1
ATOM 637 N N . ARG A 1 84 ? 0.957 -2.509 4.910 1.00 88.50 84 ARG A N 1
ATOM 638 C CA . ARG A 1 84 ? 1.611 -2.777 6.199 1.00 88.50 84 ARG A CA 1
ATOM 639 C C . ARG A 1 84 ? 1.455 -1.627 7.193 1.00 88.50 84 ARG A C 1
ATOM 641 O O . ARG A 1 84 ? 1.632 -1.851 8.384 1.00 88.50 84 ARG A O 1
ATOM 648 N N . SER A 1 85 ? 1.125 -0.420 6.745 1.00 88.00 85 SER A N 1
ATOM 649 C CA . SER A 1 85 ? 0.883 0.708 7.643 1.00 88.00 85 SER A CA 1
ATOM 650 C C . SER A 1 85 ? -0.353 0.483 8.515 1.00 88.00 85 SER A C 1
ATOM 652 O O . SER A 1 85 ? -1.340 -0.120 8.085 1.00 88.00 85 SER A O 1
ATOM 654 N N . TRP A 1 86 ? -0.285 1.006 9.734 1.00 89.81 86 TRP A N 1
ATOM 655 C CA . TRP A 1 86 ? -1.387 1.035 10.686 1.00 89.81 86 TRP A CA 1
ATOM 656 C C . TRP A 1 86 ? -2.325 2.207 10.404 1.00 89.81 86 TRP A C 1
ATOM 658 O O . TRP A 1 86 ? -1.881 3.305 10.067 1.00 89.81 86 TRP A O 1
ATOM 668 N N . THR A 1 87 ? -3.621 1.991 10.589 1.00 89.00 87 THR A N 1
ATOM 669 C CA . THR A 1 87 ? -4.661 3.019 10.542 1.00 89.00 87 THR A CA 1
ATOM 670 C C . THR A 1 87 ? -5.485 2.917 11.817 1.00 89.00 87 THR A C 1
ATOM 672 O O . THR A 1 87 ? -5.934 1.833 12.179 1.00 89.00 87 THR A O 1
ATOM 675 N N . GLY A 1 88 ? -5.608 4.039 12.522 1.00 87.38 88 GLY A N 1
ATOM 676 C CA . GLY A 1 88 ? -6.415 4.155 13.730 1.00 87.38 88 GLY A CA 1
ATOM 677 C C . GLY A 1 88 ? -7.821 4.641 13.420 1.00 87.38 88 GLY A C 1
ATOM 678 O O . GLY A 1 88 ? -8.027 5.369 12.445 1.00 87.38 88 GLY A O 1
ATOM 679 N N . PHE A 1 89 ? -8.771 4.251 14.255 1.00 86.69 89 PHE A N 1
ATOM 680 C CA . PHE A 1 89 ? -10.087 4.864 14.339 1.00 86.69 89 PHE A CA 1
ATOM 681 C C . PHE A 1 89 ? -10.537 4.871 15.798 1.00 86.69 89 PHE A C 1
ATOM 683 O O . PHE A 1 89 ? -10.297 3.920 16.539 1.00 86.69 89 PHE A O 1
ATOM 690 N N . SER A 1 90 ? -11.182 5.958 16.194 1.00 85.06 90 SER A N 1
ATOM 691 C CA . SER A 1 90 ? -11.784 6.143 17.510 1.00 85.06 90 SER A CA 1
ATOM 692 C C . SER A 1 90 ? -13.274 6.395 17.328 1.00 85.06 90 SER A C 1
ATOM 694 O O . SER A 1 90 ? -13.695 6.933 16.299 1.00 85.06 90 SER A O 1
ATOM 696 N N . TRP A 1 91 ? -14.064 6.037 18.325 1.00 81.38 91 TRP A N 1
ATOM 697 C CA . TRP A 1 91 ? -15.484 6.358 18.392 1.00 81.38 91 TRP A CA 1
ATOM 698 C C . TRP A 1 91 ? -15.856 6.667 19.839 1.00 81.38 91 TRP A C 1
ATOM 700 O O . TRP A 1 91 ? -15.038 6.475 20.739 1.00 81.38 91 TRP A O 1
ATOM 710 N N . ASP A 1 92 ? -17.069 7.172 20.051 1.00 80.75 92 ASP A N 1
ATOM 711 C CA . ASP A 1 92 ? -17.569 7.533 21.377 1.00 80.75 92 ASP A CA 1
ATOM 712 C C . ASP A 1 92 ? -17.920 6.260 22.165 1.00 80.75 92 ASP A C 1
ATOM 714 O O . ASP A 1 92 ? -19.082 5.900 22.338 1.00 80.75 92 ASP A O 1
ATOM 718 N N . ALA A 1 93 ? -16.892 5.525 22.581 1.00 77.81 93 ALA A N 1
ATOM 719 C CA . ALA A 1 93 ? -17.001 4.333 23.402 1.00 77.81 93 ALA A CA 1
ATOM 720 C C . ALA A 1 93 ? -16.108 4.423 24.629 1.00 77.81 93 ALA A C 1
ATOM 722 O O . ALA A 1 93 ? -15.058 5.069 24.636 1.00 77.81 93 ALA A O 1
ATOM 723 N N . THR A 1 94 ? -16.528 3.711 25.671 1.00 86.25 94 THR A N 1
ATOM 724 C CA . THR A 1 94 ? -15.731 3.550 26.879 1.00 86.25 94 THR A CA 1
ATOM 725 C C . THR A 1 94 ? -14.448 2.758 26.576 1.00 86.25 94 THR A C 1
ATOM 727 O O . THR A 1 94 ? -14.390 1.983 25.606 1.00 86.25 94 THR A O 1
ATOM 730 N N . PRO A 1 95 ? -13.397 2.906 27.404 1.00 87.19 95 PRO A N 1
ATOM 731 C CA . PRO A 1 95 ? -12.189 2.092 27.285 1.00 87.19 95 PRO A CA 1
ATOM 732 C C . PRO A 1 95 ? -12.476 0.582 27.331 1.00 87.19 95 PRO A C 1
ATOM 734 O O . PRO A 1 95 ? -11.838 -0.192 26.62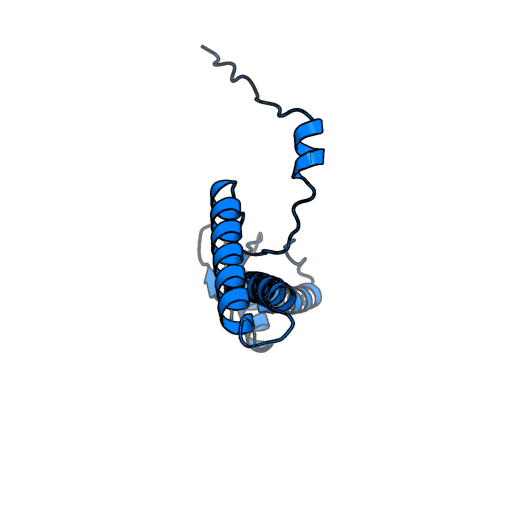0 1.00 87.19 95 PRO A O 1
ATOM 737 N N . GLU A 1 96 ? -13.464 0.163 28.122 1.00 88.25 96 GLU A N 1
ATOM 738 C CA . GLU A 1 96 ? -13.908 -1.233 28.246 1.00 88.25 96 GLU A CA 1
ATOM 739 C C . GLU A 1 96 ? -14.560 -1.742 26.961 1.00 88.25 96 GLU A C 1
ATOM 741 O O . GLU A 1 96 ? -14.158 -2.780 26.435 1.00 88.25 96 GLU A O 1
ATOM 746 N N . ALA A 1 97 ? -15.495 -0.976 26.392 1.00 87.50 97 ALA A N 1
ATOM 747 C CA . ALA A 1 97 ? -16.120 -1.319 25.119 1.00 87.50 97 ALA A CA 1
ATOM 748 C C . ALA A 1 97 ? -15.079 -1.403 23.988 1.00 87.50 97 ALA A C 1
ATOM 750 O O . ALA A 1 97 ? -15.123 -2.313 23.161 1.00 87.50 97 ALA A O 1
ATOM 751 N N . THR A 1 98 ? -14.086 -0.509 23.987 1.00 89.44 98 THR A N 1
ATOM 752 C CA . THR A 1 98 ? -12.969 -0.548 23.028 1.00 89.44 98 THR A CA 1
ATOM 753 C C . THR A 1 98 ? -12.149 -1.838 23.155 1.00 89.44 98 THR A C 1
ATOM 755 O O . THR A 1 98 ? -11.774 -2.427 22.139 1.00 89.44 98 THR A O 1
ATOM 758 N N . ARG A 1 99 ? -11.899 -2.319 24.381 1.00 90.56 99 ARG A N 1
ATOM 759 C CA . ARG A 1 99 ? -11.192 -3.591 24.622 1.00 90.56 99 ARG A CA 1
ATOM 760 C C . ARG A 1 99 ? -12.003 -4.797 24.151 1.00 90.56 99 ARG A C 1
ATOM 762 O O . ARG A 1 99 ? -11.451 -5.627 23.439 1.00 90.56 99 ARG A O 1
ATOM 769 N N . LEU A 1 100 ? -13.304 -4.844 24.445 1.00 91.38 100 LEU A N 1
ATOM 770 C CA . LEU A 1 100 ? -14.185 -5.929 23.990 1.00 91.38 100 LEU A CA 1
ATOM 771 C C . LEU A 1 100 ? -14.218 -6.041 22.460 1.00 91.38 100 LEU A C 1
ATOM 773 O O . LEU A 1 100 ? -14.092 -7.134 21.906 1.00 91.38 100 LEU A O 1
ATOM 777 N N . VAL A 1 101 ? -14.316 -4.906 21.762 1.00 91.69 101 VAL A N 1
ATOM 778 C CA . VAL A 1 101 ? -14.257 -4.873 20.291 1.00 91.69 101 VAL A CA 1
ATOM 779 C C . VAL A 1 101 ? -12.887 -5.326 19.784 1.00 91.69 101 VAL A C 1
ATOM 781 O O . VAL A 1 101 ? -12.807 -6.061 18.798 1.00 91.69 101 VAL A O 1
ATOM 784 N N . ALA A 1 102 ? -11.799 -4.924 20.446 1.00 93.38 102 ALA A N 1
ATOM 785 C CA . ALA A 1 102 ? -10.460 -5.379 20.089 1.00 93.38 102 ALA A CA 1
ATOM 786 C C . ALA A 1 102 ? -10.304 -6.897 20.251 1.00 93.38 102 ALA A C 1
ATOM 788 O O . ALA A 1 102 ? -9.708 -7.539 19.386 1.00 93.38 102 ALA A O 1
ATOM 789 N N . ASP A 1 103 ? -10.878 -7.478 21.302 1.00 95.00 103 ASP A N 1
ATOM 790 C CA . ASP A 1 103 ? -10.847 -8.920 21.535 1.00 95.00 103 ASP A CA 1
ATOM 791 C C . ASP A 1 103 ? -11.667 -9.688 20.499 1.00 95.00 103 ASP A C 1
ATOM 793 O O . ASP A 1 103 ? -11.226 -10.736 20.031 1.00 95.00 103 ASP A O 1
ATOM 797 N N . GLU A 1 104 ? -12.806 -9.151 20.057 1.00 93.56 104 GLU A N 1
ATOM 798 C CA . GLU A 1 104 ? -13.567 -9.738 18.948 1.00 93.56 104 GLU A CA 1
ATOM 799 C C . GLU A 1 104 ? -12.770 -9.719 17.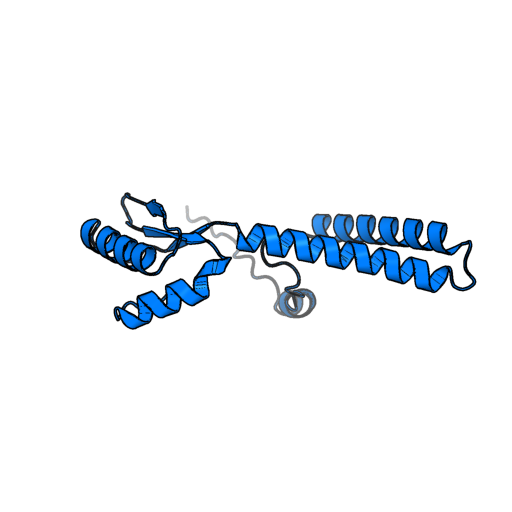634 1.00 93.56 104 GLU A C 1
ATOM 801 O O . GLU A 1 104 ? -12.691 -10.714 16.912 1.00 93.56 104 GLU A O 1
ATOM 806 N N . LEU A 1 105 ? -12.107 -8.599 17.332 1.00 93.88 105 LEU A N 1
ATOM 807 C CA . LEU A 1 105 ? -11.258 -8.493 16.146 1.00 93.88 105 LEU A CA 1
ATOM 808 C C . LEU A 1 105 ? -10.069 -9.469 16.214 1.00 93.88 105 LEU A C 1
ATOM 810 O O . LEU A 1 105 ? -9.743 -10.101 15.206 1.00 93.88 105 LEU A O 1
ATOM 814 N N . ARG A 1 106 ? -9.452 -9.644 17.389 1.00 95.75 106 ARG A N 1
ATOM 815 C CA . ARG A 1 106 ? -8.389 -10.641 17.611 1.00 95.75 106 ARG A CA 1
ATOM 816 C C . ARG A 1 106 ? -8.901 -12.067 17.450 1.00 95.75 106 ARG A C 1
ATOM 818 O O . ARG A 1 106 ? -8.239 -12.856 16.781 1.00 95.75 106 ARG A O 1
ATOM 825 N N . ARG A 1 107 ? -10.091 -12.384 17.976 1.00 95.31 107 ARG A N 1
ATOM 826 C CA . ARG A 1 107 ? -10.758 -13.685 17.781 1.00 95.31 107 ARG A CA 1
ATOM 827 C C . ARG A 1 107 ? -11.044 -13.969 16.305 1.00 95.31 107 ARG A C 1
ATOM 829 O O . ARG A 1 107 ? -10.887 -15.099 15.856 1.00 95.31 107 ARG A O 1
ATOM 836 N N . ALA A 1 108 ? -11.321 -12.938 15.508 1.00 92.56 108 ALA A N 1
ATOM 837 C CA . ALA A 1 108 ? -11.406 -13.044 14.049 1.00 92.56 108 ALA A CA 1
ATOM 838 C C . ALA A 1 108 ? -10.035 -13.201 13.339 1.00 92.56 108 ALA A C 1
ATOM 840 O O . ALA A 1 108 ? -9.970 -13.229 12.102 1.00 92.56 108 ALA A O 1
ATOM 841 N N . GLY A 1 109 ? -8.931 -13.300 14.085 1.00 94.19 109 GLY A N 1
ATOM 842 C CA . GLY A 1 109 ? -7.569 -13.450 13.572 1.00 94.19 109 GLY A CA 1
ATOM 843 C C . GLY A 1 109 ? -6.989 -12.159 12.994 1.00 94.19 109 GLY A C 1
ATOM 844 O O . GLY A 1 109 ? -6.261 -12.209 12.001 1.00 94.19 109 GLY A O 1
ATOM 845 N N . LEU A 1 110 ? -7.369 -10.998 13.535 1.00 93.75 110 LEU A N 1
ATOM 846 C CA . LEU A 1 110 ? -6.857 -9.694 13.109 1.00 93.75 110 LEU A CA 1
ATOM 847 C C . LEU A 1 110 ? -5.806 -9.175 14.094 1.00 93.75 110 LEU A C 1
ATOM 849 O O . LEU A 1 110 ? -5.938 -9.311 15.307 1.00 93.75 110 LEU A O 1
ATOM 853 N N . GLU A 1 111 ? -4.769 -8.541 13.554 1.00 93.06 111 GLU A N 1
ATOM 854 C CA . GLU A 1 111 ? -3.732 -7.861 14.332 1.00 93.06 111 GLU A CA 1
ATOM 855 C C . GLU A 1 111 ? -4.248 -6.472 14.744 1.00 93.06 111 GLU A C 1
ATOM 857 O O . GLU A 1 111 ? -4.594 -5.655 13.879 1.00 93.06 111 GLU A O 1
ATOM 862 N N . VAL A 1 112 ? -4.339 -6.224 16.054 1.00 92.62 112 VAL A N 1
ATOM 863 C CA . VAL A 1 112 ? -5.022 -5.051 16.616 1.00 92.62 112 VAL A CA 1
ATOM 864 C C . VAL A 1 112 ? -4.249 -4.450 17.789 1.00 92.62 112 VAL A C 1
ATOM 866 O O . VAL A 1 112 ? -3.995 -5.133 18.784 1.00 92.62 112 VAL A O 1
ATOM 869 N N . GLU A 1 113 ? -3.958 -3.153 17.700 1.00 92.19 113 GLU A N 1
ATOM 870 C CA . GLU A 1 113 ? -3.429 -2.342 18.803 1.00 92.19 113 GLU A CA 1
ATOM 871 C C . GLU A 1 113 ? -4.558 -1.491 19.397 1.00 92.19 113 GLU A C 1
ATOM 873 O O . GLU A 1 113 ? -5.324 -0.859 18.665 1.00 92.19 113 GLU A O 1
ATOM 878 N N . VAL A 1 114 ? -4.665 -1.477 20.726 1.00 90.50 114 VAL A N 1
ATOM 879 C CA . VAL A 1 114 ? -5.632 -0.642 21.449 1.00 90.50 114 VAL A CA 1
ATOM 880 C C . VAL A 1 114 ? -4.923 0.622 21.906 1.00 90.50 114 VAL A C 1
ATOM 882 O O . VAL A 1 114 ? -3.910 0.552 22.596 1.00 90.50 114 VAL A O 1
ATOM 885 N N . GLU A 1 115 ? -5.467 1.772 21.534 1.00 86.88 115 GLU A N 1
ATOM 886 C CA . GLU A 1 115 ? -4.986 3.075 21.971 1.00 86.88 115 GLU A CA 1
ATOM 887 C C . GLU A 1 115 ? -5.820 3.517 23.175 1.00 86.88 115 GLU A C 1
ATOM 889 O O . GLU A 1 115 ? -7.023 3.765 23.063 1.00 86.88 115 GLU A O 1
ATOM 894 N N . VAL A 1 116 ? -5.184 3.553 24.348 1.00 76.69 116 VAL A N 1
ATOM 895 C CA . VAL A 1 116 ? -5.808 3.980 25.604 1.00 76.69 116 VAL A CA 1
ATOM 896 C C . VAL A 1 116 ? -5.414 5.435 25.837 1.00 76.69 116 VAL A C 1
ATOM 898 O O . VAL A 1 116 ? -4.270 5.732 26.164 1.00 76.69 116 VAL A O 1
ATOM 901 N N . GLY A 1 117 ? -6.353 6.351 25.620 1.00 73.81 117 GLY A N 1
ATOM 902 C CA . GLY A 1 117 ? -6.149 7.788 25.780 1.00 73.81 117 GLY A CA 1
ATOM 903 C C . GLY A 1 117 ? -7.479 8.512 25.966 1.00 73.81 117 GLY A C 1
ATOM 904 O O . GLY A 1 117 ? -8.515 7.876 26.146 1.00 73.81 117 GLY A O 1
ATOM 905 N N . SER A 1 118 ? -7.467 9.844 25.880 1.00 70.25 118 SER A N 1
ATOM 906 C CA . SER A 1 118 ? -8.680 10.672 26.012 1.00 70.25 118 SER A CA 1
ATOM 907 C C . SER A 1 118 ? -9.745 10.380 24.947 1.00 70.25 118 SER A C 1
ATOM 909 O O . SER A 1 118 ? -10.915 10.702 25.141 1.00 70.25 118 SER A O 1
ATOM 911 N N . ARG A 1 119 ? -9.356 9.743 23.836 1.00 77.81 119 ARG A N 1
ATOM 912 C CA . ARG A 1 119 ? -10.251 9.130 22.851 1.00 77.81 119 ARG A CA 1
ATOM 913 C C . ARG A 1 119 ? -9.802 7.694 22.588 1.00 77.81 119 ARG A C 1
ATOM 915 O O . ARG A 1 119 ? -8.913 7.502 21.757 1.00 77.81 119 ARG A O 1
ATOM 922 N N . PRO A 1 120 ? -10.375 6.704 23.295 1.00 84.25 120 PRO A N 1
ATOM 923 C CA . PRO A 1 120 ? -10.070 5.301 23.070 1.00 84.25 120 PRO A CA 1
ATOM 924 C C . PRO A 1 120 ? -10.257 4.930 21.599 1.00 84.25 120 PRO A C 1
ATOM 926 O O . PRO A 1 120 ? -11.211 5.356 20.940 1.00 84.25 120 PRO A O 1
ATOM 929 N N . GLY A 1 121 ? -9.316 4.161 21.068 1.00 87.44 121 GLY A N 1
ATOM 930 C CA . GLY A 1 121 ? -9.308 3.821 19.657 1.00 87.44 121 GLY A CA 1
ATOM 931 C C . GLY A 1 121 ? -8.660 2.484 19.382 1.00 87.44 121 GLY A C 1
ATOM 932 O O . GLY A 1 121 ? -7.995 1.881 20.224 1.00 87.44 121 GLY A O 1
ATOM 933 N N . ILE A 1 122 ? -8.863 2.022 18.158 1.00 90.12 122 ILE A N 1
ATOM 934 C CA . ILE A 1 122 ? -8.270 0.797 17.658 1.00 90.12 122 ILE A CA 1
ATOM 935 C C . ILE A 1 122 ? -7.422 1.122 16.437 1.00 90.12 122 ILE A C 1
ATOM 937 O O . ILE A 1 122 ? -7.888 1.765 15.492 1.00 90.12 122 ILE A O 1
ATOM 941 N N . ARG A 1 123 ? -6.185 0.620 16.417 1.00 92.00 123 ARG A N 1
ATOM 942 C CA . ARG A 1 123 ? -5.343 0.604 15.223 1.00 92.00 123 ARG A CA 1
ATOM 943 C C . ARG A 1 123 ? -5.322 -0.788 14.619 1.00 92.00 123 ARG A C 1
ATOM 945 O O . ARG A 1 123 ? -5.153 -1.791 15.303 1.00 92.00 123 ARG A O 1
ATOM 952 N N . VAL A 1 124 ? -5.476 -0.826 13.301 1.00 92.31 124 VAL A N 1
ATOM 953 C CA . VAL A 1 124 ? -5.444 -2.047 12.489 1.00 92.31 124 VAL A CA 1
ATOM 954 C C . VAL A 1 124 ? -4.522 -1.857 11.297 1.00 92.31 124 VAL A C 1
ATOM 956 O O . VAL A 1 124 ? -4.278 -0.732 10.850 1.00 92.31 124 VAL A O 1
ATOM 959 N N . ARG A 1 125 ? -4.019 -2.948 10.725 1.00 91.44 125 ARG A N 1
ATOM 960 C CA . ARG A 1 125 ? -3.275 -2.873 9.463 1.00 91.44 125 ARG A CA 1
ATOM 961 C C . ARG A 1 125 ? -4.207 -2.452 8.325 1.00 91.44 125 ARG A C 1
ATOM 963 O O . ARG A 1 125 ? -5.325 -2.947 8.182 1.00 91.44 125 ARG A O 1
ATOM 970 N N . ASN A 1 126 ? -3.717 -1.607 7.422 1.00 88.81 126 ASN A N 1
ATOM 971 C CA . ASN A 1 126 ? -4.468 -1.172 6.240 1.00 88.81 126 ASN A CA 1
ATOM 972 C C . ASN A 1 126 ? -4.916 -2.332 5.338 1.00 88.81 126 ASN A C 1
ATOM 974 O O . ASN A 1 126 ? -5.965 -2.238 4.694 1.00 88.81 126 ASN A O 1
ATOM 978 N N . ARG A 1 127 ? -4.141 -3.428 5.284 1.00 90.62 127 ARG A N 1
ATOM 979 C CA . ARG A 1 127 ? -4.524 -4.650 4.554 1.00 90.62 127 ARG A CA 1
ATOM 980 C C . ARG A 1 127 ? -5.832 -5.264 5.072 1.00 90.62 127 ARG A C 1
ATOM 982 O O . ARG A 1 127 ? -6.552 -5.861 4.278 1.00 90.62 127 ARG A O 1
ATOM 989 N N . ASP A 1 128 ? -6.145 -5.057 6.350 1.00 93.06 128 ASP A N 1
ATOM 990 C CA . ASP A 1 128 ? -7.241 -5.711 7.064 1.00 93.06 128 ASP A CA 1
ATOM 991 C C . ASP A 1 128 ? -8.501 -4.836 7.171 1.00 93.06 128 ASP A C 1
ATOM 993 O O . ASP A 1 128 ? -9.558 -5.326 7.562 1.00 93.06 128 ASP A O 1
ATOM 997 N N . ARG A 1 129 ? -8.449 -3.574 6.714 1.00 89.56 129 ARG A N 1
ATOM 998 C CA . ARG A 1 129 ? -9.561 -2.595 6.763 1.00 89.56 129 ARG A CA 1
ATOM 999 C C . ARG A 1 129 ? -10.920 -3.146 6.329 1.00 89.56 129 ARG A C 1
ATOM 1001 O O . ARG A 1 129 ? -11.934 -2.842 6.949 1.00 89.56 129 ARG A O 1
ATOM 1008 N N . ARG A 1 130 ? -10.958 -3.943 5.254 1.00 89.75 130 ARG A N 1
ATOM 1009 C CA . ARG A 1 130 ? -12.209 -4.540 4.747 1.00 89.75 130 ARG A CA 1
ATOM 1010 C C . ARG A 1 130 ? -12.753 -5.612 5.686 1.00 89.75 130 ARG A C 1
ATOM 1012 O O . ARG A 1 130 ? -13.959 -5.695 5.878 1.00 89.75 130 ARG A O 1
ATOM 1019 N N . ARG A 1 131 ? -11.870 -6.433 6.255 1.00 92.75 131 ARG A N 1
ATOM 1020 C CA . ARG A 1 131 ? -12.246 -7.515 7.168 1.00 92.75 131 ARG A CA 1
ATOM 1021 C C . ARG A 1 131 ? -12.694 -6.941 8.511 1.00 92.75 131 ARG A C 1
ATOM 1023 O O . ARG A 1 131 ? -13.760 -7.318 8.972 1.00 92.75 131 ARG A O 1
ATOM 1030 N N . VAL A 1 132 ? -11.974 -5.941 9.023 1.00 92.56 132 VAL A N 1
ATOM 1031 C CA . VAL A 1 132 ? -12.371 -5.133 10.190 1.00 92.56 132 VAL A CA 1
ATOM 1032 C C . VAL A 1 132 ? -13.754 -4.522 9.978 1.00 92.56 132 VAL A C 1
ATOM 1034 O O . VAL A 1 132 ? -14.627 -4.694 10.815 1.00 92.56 132 VAL A O 1
ATOM 1037 N N . GLY A 1 133 ? -13.998 -3.883 8.827 1.00 90.69 133 GLY A N 1
ATOM 1038 C CA . GLY A 1 133 ? -15.306 -3.295 8.528 1.00 90.69 133 GLY A CA 1
ATOM 1039 C C . GLY A 1 133 ? -16.455 -4.309 8.553 1.00 90.69 133 GLY A C 1
ATOM 1040 O O . GLY A 1 133 ? -17.533 -3.983 9.040 1.00 90.69 133 GLY A O 1
ATOM 1041 N N . ARG A 1 134 ? -16.222 -5.547 8.092 1.00 92.88 134 ARG A N 1
ATOM 1042 C CA . ARG A 1 134 ? -17.221 -6.627 8.173 1.00 92.88 134 ARG A CA 1
ATOM 1043 C C . ARG A 1 134 ? -17.493 -7.062 9.610 1.00 92.88 134 ARG A C 1
ATOM 1045 O O . ARG A 1 134 ? -18.657 -7.191 9.964 1.00 92.88 134 ARG A O 1
ATOM 1052 N N . VAL A 1 135 ? -16.450 -7.240 10.424 1.00 92.38 135 VAL A N 1
ATOM 1053 C CA . VAL A 1 135 ? -16.604 -7.614 11.842 1.00 92.38 135 VAL A CA 1
ATOM 1054 C C . VAL A 1 135 ? -17.359 -6.525 12.603 1.00 92.38 135 VAL A C 1
ATOM 1056 O O . VAL A 1 135 ? -18.345 -6.822 13.262 1.00 92.38 135 VAL A O 1
ATOM 1059 N N . LEU A 1 136 ? -16.974 -5.255 12.434 1.00 90.81 136 LEU A N 1
ATOM 1060 C CA . LEU A 1 136 ? -17.665 -4.129 13.071 1.00 90.81 136 LEU A CA 1
ATOM 1061 C C . LEU A 1 136 ? -19.139 -4.053 12.663 1.00 90.81 136 LEU A C 1
ATOM 1063 O O . LEU A 1 136 ? -19.997 -3.896 13.523 1.00 90.81 136 LEU A O 1
ATOM 1067 N N . THR A 1 137 ? -19.438 -4.233 11.374 1.00 91.38 137 THR A N 1
ATOM 1068 C CA . THR A 1 137 ? -20.828 -4.250 10.890 1.00 91.38 137 THR A 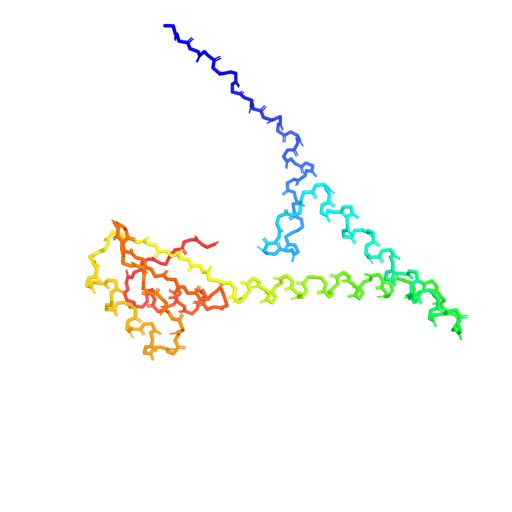CA 1
ATOM 1069 C C . THR A 1 137 ? -21.627 -5.393 11.523 1.00 91.38 137 THR A C 1
ATOM 1071 O O . THR A 1 137 ? -22.775 -5.186 11.898 1.00 91.38 137 THR A O 1
ATOM 1074 N N . GLY A 1 138 ? -21.017 -6.573 11.695 1.00 89.62 138 GLY A N 1
ATOM 1075 C CA . GLY A 1 138 ? -21.634 -7.706 12.395 1.00 89.62 138 GLY A CA 1
ATOM 1076 C C . GLY A 1 138 ? -21.916 -7.436 13.877 1.00 89.62 138 GLY A C 1
ATOM 1077 O O . GLY A 1 138 ? -22.876 -7.967 14.418 1.00 89.62 138 GLY A O 1
ATOM 1078 N N . LEU A 1 139 ? -21.135 -6.556 14.508 1.00 87.00 139 LEU A N 1
ATOM 1079 C CA . LEU A 1 139 ? -21.350 -6.074 15.876 1.00 87.00 139 LEU A CA 1
ATOM 1080 C C . LEU A 1 139 ? -22.331 -4.889 15.964 1.00 87.00 139 LEU A C 1
ATOM 1082 O O . LEU A 1 139 ? -22.477 -4.295 17.028 1.00 87.00 139 LEU A O 1
ATOM 1086 N N . GLY A 1 140 ? -22.953 -4.479 14.853 1.00 87.62 140 GLY A N 1
ATOM 1087 C CA . GLY A 1 140 ? -23.804 -3.285 14.803 1.00 87.62 140 GLY A CA 1
ATOM 1088 C C . GLY A 1 140 ? -23.034 -1.959 14.889 1.00 87.62 140 GLY A C 1
ATOM 1089 O O . GLY A 1 140 ? -23.639 -0.892 14.977 1.00 87.62 140 GLY A O 1
ATOM 1090 N N . ILE A 1 141 ? -21.700 -1.994 14.826 1.00 86.19 141 ILE A N 1
ATOM 1091 C CA . ILE A 1 141 ? -20.843 -0.809 14.871 1.00 86.19 141 ILE A CA 1
ATOM 1092 C C . ILE A 1 141 ? -20.642 -0.292 13.451 1.00 86.19 141 ILE A C 1
ATOM 1094 O O . ILE A 1 141 ? -20.156 -0.994 12.559 1.00 86.19 141 ILE A O 1
ATOM 1098 N N . ARG A 1 142 ? -20.964 0.986 13.233 1.00 84.94 142 ARG A N 1
ATOM 1099 C CA . ARG A 1 142 ? -20.755 1.623 11.933 1.00 84.94 142 ARG A CA 1
ATOM 1100 C C . ARG A 1 142 ? -19.254 1.665 11.607 1.00 84.94 142 ARG A C 1
ATOM 1102 O O . ARG A 1 142 ? -18.498 2.307 12.337 1.00 84.94 142 ARG A O 1
ATOM 1109 N N . PRO A 1 143 ? -18.803 1.054 10.498 1.00 82.38 143 PRO A N 1
ATOM 1110 C CA . PRO A 1 143 ? -17.391 1.050 10.163 1.00 82.38 143 PRO A CA 1
ATOM 1111 C C . PRO A 1 143 ? -16.908 2.464 9.787 1.00 82.38 143 PRO A C 1
ATOM 1113 O O . PRO A 1 143 ? -17.648 3.227 9.151 1.00 82.38 143 PRO A O 1
ATOM 1116 N N . PRO A 1 144 ? -15.659 2.820 10.128 1.00 77.75 144 PRO A N 1
ATOM 1117 C CA . PRO A 1 144 ? -15.074 4.107 9.765 1.00 77.75 144 PRO A CA 1
ATOM 1118 C C . PRO A 1 144 ? -14.979 4.283 8.241 1.00 77.75 144 PRO A C 1
ATOM 1120 O O . PRO A 1 144 ? -14.749 3.333 7.486 1.00 77.75 144 PRO A O 1
ATOM 1123 N N . ARG A 1 145 ? -15.140 5.530 7.777 1.00 74.31 145 ARG A N 1
ATOM 1124 C CA . ARG A 1 145 ? -14.937 5.896 6.368 1.00 74.31 145 ARG A CA 1
ATOM 1125 C C . ARG A 1 145 ? -13.439 6.058 6.105 1.00 74.31 145 ARG A C 1
ATOM 1127 O O . ARG A 1 145 ? -12.770 6.860 6.748 1.00 74.31 145 ARG A O 1
ATOM 1134 N N . TRP A 1 146 ? -12.934 5.253 5.181 1.00 68.44 146 TRP A N 1
ATOM 1135 C CA . TRP A 1 146 ? -11.518 4.947 4.985 1.00 68.44 146 TRP A CA 1
ATOM 1136 C C . TRP A 1 146 ? -10.865 5.621 3.781 1.00 68.44 146 TRP A C 1
ATOM 1138 O O . TRP A 1 146 ? -11.551 5.817 2.755 1.00 68.44 146 TRP A O 1
#

Sequence (146 aa):
MRRRHAEYRPAPWYRRRFGRRLRLLRGARLNGVGWAAFGAVCLAGGALGYAAGSVTAYPAAAAVAGALAVALAVVAVDRRRWRRSWTGFSWDATPEATRLVADELRRAGLEVEVEVGSRPGIRVRNRDRRRVGRVLTGLGIRPPRW